Protein AF-A0A6I1W907-F1 (afdb_monomer_lite)

Sequence (77 aa):
SYARVFVIGLLNTLLVSVIGVVLATILGFIVGVARLSPNWMINKLATVYVEVFRNIPPLLQILFWYFAVFLTMPGPR

pLDDT: mean 89.74, std 6.96, range [57.97, 97.69]

Radius of gyration: 17.99 Å; chains: 1; bounding box: 46×23×50 Å

Foldseek 3Di:
DVVVVVVVVVVVVVVCVVVVVVVCVVVVVVLVVQLVDPDPVSVVVSVVVVCCVVVDDVVVVVVCCCVVPVVPDPDDD

Secondary structure (DSSP, 8-state):
-HHHHHHHHHHHHHHHHHHHHHHHHHHHHHHHHHHT-S-HHHHHHHHHHHHHHHHS-HHHHHHHHIIIIITTSPPP-

Structure (mmCIF, N/CA/C/O backbone):
data_AF-A0A6I1W907-F1
#
_entry.id   AF-A0A6I1W907-F1
#
loop_
_atom_site.group_PDB
_atom_site.id
_atom_site.type_symbol
_atom_site.label_atom_id
_atom_site.label_alt_id
_atom_site.label_comp_id
_atom_site.label_asym_id
_atom_site.label_entity_id
_atom_site.label_seq_id
_atom_site.pdbx_PDB_ins_code
_atom_site.Cartn_x
_atom_site.Cartn_y
_atom_site.Cartn_z
_atom_site.occupancy
_atom_site.B_iso_or_equiv
_atom_site.auth_seq_id
_atom_site.auth_comp_id
_atom_site.auth_asym_id
_atom_site.auth_atom_id
_atom_site.pdbx_PDB_model_num
ATOM 1 N N . SER A 1 1 ? 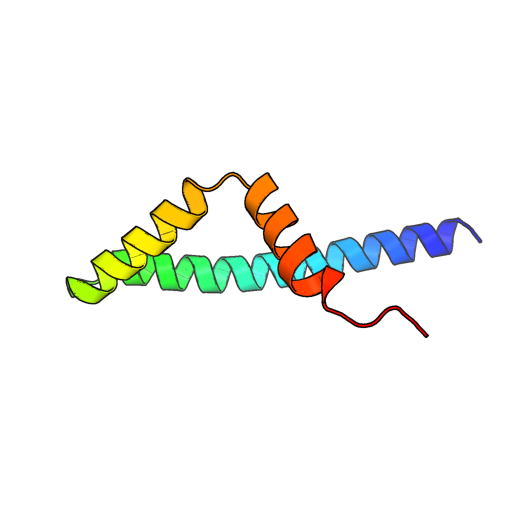17.835 -4.544 -29.200 1.00 74.31 1 SER A N 1
ATOM 2 C CA . SER A 1 1 ? 16.902 -3.522 -29.716 1.00 74.31 1 SER A CA 1
ATOM 3 C C . SER A 1 1 ? 16.277 -2.785 -28.545 1.00 74.31 1 SER A C 1
ATOM 5 O O . SER A 1 1 ? 15.684 -3.435 -27.688 1.00 74.31 1 SER A O 1
ATOM 7 N N . TYR A 1 2 ? 16.436 -1.461 -28.488 1.00 82.94 2 TYR A N 1
ATOM 8 C CA . TYR A 1 2 ? 15.949 -0.604 -27.398 1.00 82.94 2 TYR A CA 1
ATOM 9 C C . TYR A 1 2 ? 14.425 -0.688 -27.197 1.00 82.94 2 TYR A C 1
ATOM 11 O O . TYR A 1 2 ? 13.957 -0.691 -26.062 1.00 82.94 2 TYR A O 1
ATOM 19 N N . ALA A 1 3 ? 13.660 -0.885 -28.278 1.00 87.00 3 ALA A N 1
ATOM 20 C CA . ALA A 1 3 ? 12.206 -1.046 -28.221 1.00 87.00 3 ALA A CA 1
ATOM 21 C C . ALA A 1 3 ? 11.768 -2.250 -27.364 1.00 87.00 3 ALA A C 1
ATOM 23 O O . ALA A 1 3 ? 10.804 -2.162 -26.611 1.00 87.00 3 ALA A O 1
ATOM 24 N N . ARG A 1 4 ? 12.511 -3.366 -27.415 1.00 87.12 4 ARG A N 1
ATOM 25 C CA . ARG A 1 4 ? 12.199 -4.567 -26.624 1.00 87.12 4 ARG A CA 1
ATOM 26 C C . ARG A 1 4 ? 12.369 -4.317 -25.126 1.00 87.12 4 ARG A C 1
ATOM 28 O O . ARG A 1 4 ? 11.542 -4.761 -24.342 1.00 87.12 4 ARG A O 1
ATOM 35 N N . VAL A 1 5 ? 13.421 -3.594 -24.741 1.00 89.94 5 VAL A N 1
ATOM 36 C CA . VAL A 1 5 ? 13.706 -3.268 -23.335 1.00 89.94 5 VAL A CA 1
ATOM 37 C C . VAL A 1 5 ? 12.624 -2.346 -22.769 1.00 89.94 5 VAL A C 1
ATOM 39 O O . VAL A 1 5 ? 12.155 -2.572 -21.658 1.00 89.94 5 VAL A O 1
ATOM 42 N N . PHE A 1 6 ? 12.164 -1.372 -23.559 1.00 92.44 6 PHE A N 1
ATOM 43 C CA . PHE A 1 6 ? 11.079 -0.474 -23.159 1.00 92.44 6 PHE A CA 1
ATOM 44 C C . PHE A 1 6 ? 9.759 -1.223 -22.928 1.00 92.44 6 PHE A C 1
ATOM 46 O O . PHE A 1 6 ? 9.109 -1.036 -21.903 1.00 92.44 6 PHE A O 1
ATOM 53 N N . VAL A 1 7 ? 9.397 -2.130 -23.841 1.00 93.12 7 VAL A N 1
ATOM 54 C CA . VAL A 1 7 ? 8.183 -2.954 -23.717 1.00 93.12 7 VAL A CA 1
ATOM 55 C C . VAL A 1 7 ? 8.252 -3.879 -22.499 1.00 93.12 7 VAL A C 1
ATOM 57 O O . VAL A 1 7 ? 7.268 -4.000 -21.775 1.00 93.12 7 VAL A O 1
ATOM 60 N N . ILE A 1 8 ? 9.411 -4.488 -22.229 1.00 92.69 8 ILE A N 1
ATOM 61 C CA . ILE A 1 8 ? 9.611 -5.330 -21.038 1.00 92.69 8 ILE A CA 1
ATOM 62 C C . ILE A 1 8 ? 9.469 -4.502 -19.752 1.00 92.69 8 ILE A C 1
ATOM 64 O O . ILE A 1 8 ? 8.787 -4.933 -18.824 1.00 92.69 8 ILE A O 1
ATOM 68 N N . GLY A 1 9 ? 10.068 -3.308 -19.697 1.00 92.62 9 GLY A N 1
ATOM 69 C CA . GLY A 1 9 ? 9.926 -2.403 -18.554 1.00 92.62 9 GLY A CA 1
ATOM 70 C C . GLY A 1 9 ? 8.469 -2.006 -18.307 1.00 92.62 9 GLY A C 1
ATOM 71 O O . GLY A 1 9 ? 7.980 -2.135 -17.186 1.00 92.62 9 GLY A O 1
ATOM 72 N N . LEU A 1 10 ? 7.756 -1.616 -19.367 1.00 95.12 10 LEU A N 1
ATOM 73 C CA . LEU A 1 10 ? 6.336 -1.266 -19.308 1.00 95.12 10 LEU A CA 1
ATOM 74 C C . LEU A 1 10 ? 5.476 -2.427 -18.786 1.00 95.12 10 LEU A C 1
ATOM 76 O O . LEU A 1 10 ? 4.643 -2.229 -17.902 1.00 95.12 10 LEU A O 1
ATOM 80 N N . LEU A 1 11 ? 5.694 -3.638 -19.306 1.00 94.81 11 LEU A N 1
ATOM 81 C CA . LEU A 1 11 ? 4.985 -4.845 -18.875 1.00 94.81 11 LEU A CA 1
ATOM 82 C C . LEU A 1 11 ? 5.232 -5.156 -17.397 1.00 94.81 11 LEU A C 1
ATOM 84 O O . LEU A 1 11 ? 4.286 -5.490 -16.690 1.00 94.81 11 LEU A O 1
A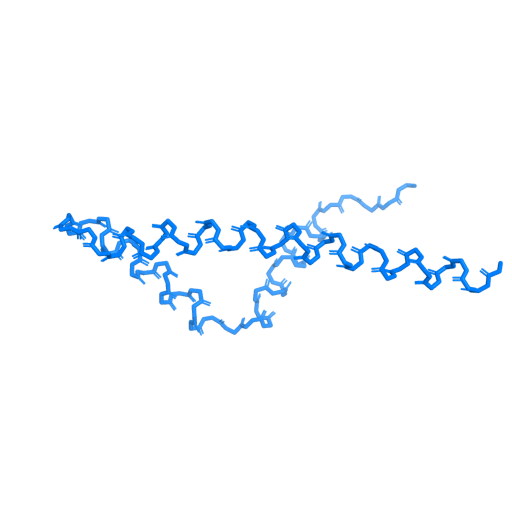TOM 88 N N . ASN A 1 12 ? 6.467 -5.004 -16.914 1.00 95.50 12 ASN A N 1
ATOM 89 C CA . ASN A 1 12 ? 6.789 -5.231 -15.507 1.00 95.50 12 ASN A CA 1
ATOM 90 C C . ASN A 1 12 ? 6.102 -4.212 -14.591 1.00 95.50 12 ASN A C 1
ATOM 92 O O . ASN A 1 12 ? 5.519 -4.608 -13.583 1.00 95.50 12 ASN A O 1
ATOM 96 N N . THR A 1 13 ? 6.114 -2.921 -14.942 1.00 94.88 13 THR A N 1
ATOM 97 C CA . THR A 1 13 ? 5.389 -1.900 -14.170 1.00 94.88 13 THR A CA 1
ATOM 98 C C . THR A 1 13 ? 3.896 -2.202 -14.143 1.00 94.88 13 THR A C 1
ATOM 100 O O . THR A 1 13 ? 3.307 -2.204 -13.068 1.00 94.88 13 THR A O 1
ATOM 103 N N . LEU A 1 14 ? 3.294 -2.532 -15.290 1.00 96.19 14 LEU A N 1
ATOM 104 C CA . LEU A 1 14 ? 1.877 -2.890 -15.365 1.00 96.19 14 LEU A CA 1
ATOM 105 C C . LEU A 1 14 ? 1.547 -4.115 -14.511 1.00 96.19 14 LEU A C 1
ATOM 107 O O . LEU A 1 14 ? 0.597 -4.075 -13.734 1.00 96.19 14 LEU A O 1
ATOM 111 N N . LEU A 1 15 ? 2.338 -5.181 -14.621 1.00 95.56 15 LEU A N 1
ATOM 112 C CA . LEU A 1 15 ? 2.138 -6.407 -13.854 1.00 95.56 15 LEU A CA 1
ATOM 113 C C . LEU A 1 15 ? 2.196 -6.120 -12.350 1.00 95.56 15 LEU A C 1
ATOM 115 O O . LEU A 1 15 ? 1.277 -6.488 -1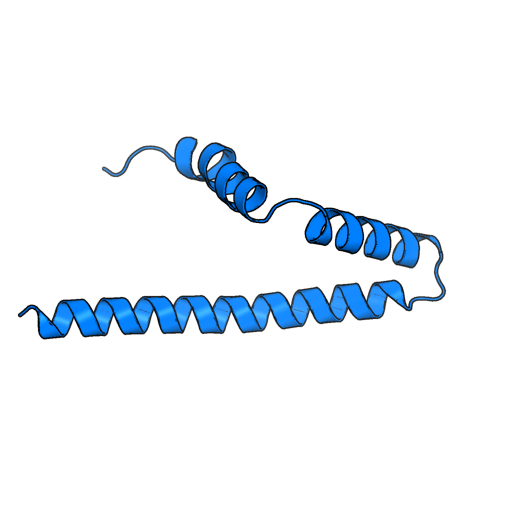1.617 1.00 95.56 15 LEU A O 1
ATOM 119 N N . VAL A 1 16 ? 3.242 -5.426 -11.893 1.00 95.88 16 VAL A N 1
ATOM 120 C CA . VAL A 1 16 ? 3.417 -5.087 -10.474 1.00 95.88 16 VAL A CA 1
ATOM 121 C C . VAL A 1 16 ? 2.304 -4.155 -9.991 1.00 95.88 16 VAL A C 1
ATOM 123 O O . VAL A 1 16 ? 1.761 -4.373 -8.908 1.00 95.88 16 VAL A O 1
ATOM 126 N N . SER A 1 17 ? 1.906 -3.160 -10.789 1.00 96.44 17 SER A N 1
ATOM 127 C CA . SER A 1 17 ? 0.802 -2.257 -10.452 1.00 96.44 17 SER A CA 1
ATOM 128 C C . SER A 1 17 ? -0.529 -2.993 -10.323 1.00 96.44 17 S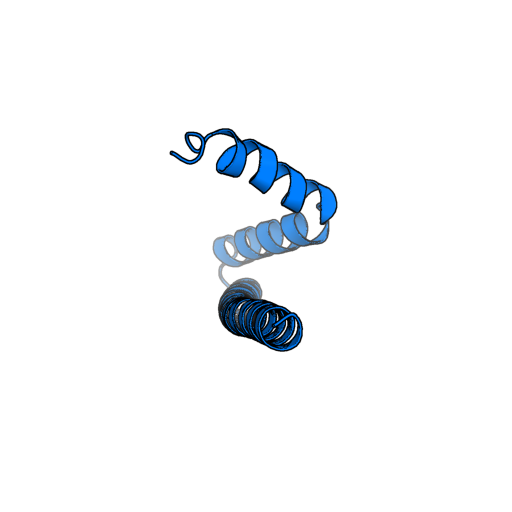ER A C 1
ATOM 130 O O . SER A 1 17 ? -1.242 -2.763 -9.351 1.00 96.44 17 SER A O 1
ATOM 132 N N . VAL A 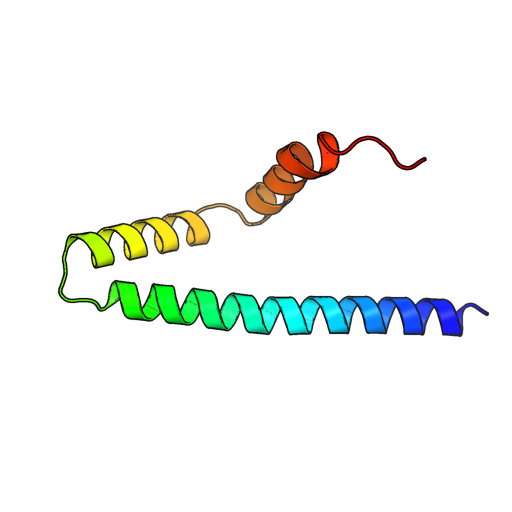1 18 ? -0.865 -3.899 -11.246 1.00 97.38 18 VAL A N 1
ATOM 133 C CA . VAL A 1 18 ? -2.125 -4.661 -11.187 1.00 97.38 18 VAL A CA 1
ATOM 134 C C . VAL A 1 18 ? -2.169 -5.536 -9.937 1.00 97.38 18 VAL A C 1
ATOM 136 O O . VAL A 1 18 ? -3.145 -5.482 -9.189 1.00 97.38 18 VAL A O 1
ATOM 139 N N . ILE A 1 19 ? -1.102 -6.291 -9.665 1.00 97.00 19 ILE A N 1
ATOM 140 C CA . ILE A 1 19 ? -1.022 -7.131 -8.462 1.00 97.00 19 ILE A CA 1
ATOM 141 C C . ILE A 1 19 ? -1.123 -6.264 -7.201 1.00 97.00 19 ILE A C 1
ATOM 143 O O . ILE A 1 19 ? -1.899 -6.576 -6.295 1.00 97.00 19 ILE A O 1
ATOM 147 N N . GLY A 1 20 ? -0.393 -5.147 -7.163 1.00 96.50 20 GLY A N 1
ATOM 148 C CA . GLY A 1 20 ? -0.416 -4.206 -6.048 1.00 96.50 20 GLY A CA 1
ATOM 149 C C . GLY A 1 20 ? -1.808 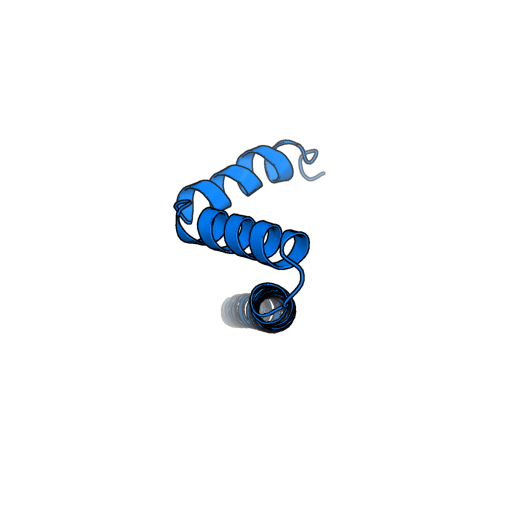-3.632 -5.785 1.00 96.50 20 GLY A C 1
ATOM 150 O O . GLY A 1 20 ? -2.257 -3.633 -4.642 1.00 96.50 20 GLY A O 1
ATOM 151 N N . VAL A 1 21 ? -2.526 -3.203 -6.828 1.00 96.69 21 VAL A N 1
ATOM 152 C CA . VAL A 1 21 ? -3.884 -2.646 -6.710 1.00 96.69 21 VAL A CA 1
ATOM 153 C C . VAL A 1 21 ? -4.873 -3.693 -6.208 1.00 96.69 21 VAL A C 1
ATOM 155 O O . VAL A 1 21 ? -5.667 -3.392 -5.317 1.00 96.69 21 VAL A O 1
ATOM 158 N N . VAL A 1 22 ? -4.823 -4.921 -6.729 1.00 97.69 22 VAL A N 1
ATOM 159 C CA . VAL A 1 22 ? -5.725 -5.998 -6.292 1.00 97.69 22 VAL A CA 1
ATOM 160 C C . VAL A 1 22 ? -5.503 -6.313 -4.812 1.00 97.69 22 VAL A C 1
ATOM 162 O O . VAL A 1 22 ? -6.458 -6.317 -4.034 1.00 97.69 22 VAL A O 1
ATOM 165 N N . LEU A 1 23 ? -4.247 -6.500 -4.395 1.00 96.44 23 LEU A N 1
ATOM 166 C CA . LEU A 1 23 ? -3.911 -6.784 -2.998 1.00 96.44 23 LEU A CA 1
ATOM 167 C C . LEU A 1 23 ? -4.263 -5.616 -2.068 1.00 96.44 23 LEU A C 1
ATOM 169 O O . LEU A 1 23 ? -4.877 -5.831 -1.022 1.00 96.44 23 LEU A O 1
ATOM 173 N N . ALA A 1 24 ? -3.933 -4.381 -2.457 1.00 94.94 24 ALA A N 1
ATOM 174 C CA . ALA A 1 24 ? -4.263 -3.184 -1.686 1.00 94.94 24 ALA A CA 1
ATOM 175 C C . ALA A 1 24 ? -5.779 -3.009 -1.526 1.00 94.94 24 ALA A C 1
ATOM 177 O O . ALA A 1 24 ? -6.242 -2.621 -0.455 1.00 94.94 24 ALA A O 1
ATOM 178 N N . THR A 1 25 ? -6.556 -3.338 -2.560 1.00 96.19 25 THR A N 1
ATOM 179 C CA . THR A 1 25 ? -8.021 -3.259 -2.525 1.00 96.19 25 THR A CA 1
ATOM 180 C C . THR A 1 25 ? -8.606 -4.285 -1.565 1.00 96.19 25 THR A C 1
ATOM 182 O O . THR A 1 25 ? -9.434 -3.928 -0.731 1.00 96.19 25 THR A O 1
ATOM 185 N N . ILE A 1 26 ? -8.155 -5.541 -1.628 1.00 96.81 26 ILE A N 1
ATOM 186 C CA . ILE A 1 26 ? -8.627 -6.603 -0.727 1.00 96.81 26 ILE A CA 1
ATOM 187 C C . ILE A 1 26 ? -8.302 -6.246 0.728 1.00 96.81 26 ILE A C 1
ATOM 189 O O . ILE A 1 26 ? -9.187 -6.276 1.584 1.00 96.81 26 ILE A O 1
ATOM 193 N N . LEU A 1 27 ? -7.057 -5.852 1.009 1.00 93.94 27 LEU A N 1
ATOM 194 C CA . LEU A 1 27 ? -6.634 -5.471 2.358 1.00 93.94 27 LEU A CA 1
ATOM 195 C C . LEU A 1 27 ? -7.376 -4.228 2.858 1.00 93.94 27 LEU A C 1
ATOM 197 O O . LEU A 1 27 ? -7.913 -4.237 3.966 1.00 93.94 27 LEU A O 1
ATOM 201 N N . GLY A 1 28 ? -7.458 -3.180 2.037 1.00 92.94 28 GLY A N 1
ATOM 202 C CA . GLY A 1 28 ? -8.173 -1.950 2.368 1.00 92.94 28 GLY A CA 1
ATOM 203 C C . GLY A 1 28 ? -9.660 -2.191 2.622 1.00 92.94 28 GLY A C 1
ATOM 204 O O . GLY A 1 28 ? -10.222 -1.615 3.553 1.00 92.94 28 GLY A O 1
ATOM 205 N N . PHE A 1 29 ? -10.285 -3.090 1.859 1.00 94.62 29 PHE A N 1
ATOM 206 C CA . PHE A 1 29 ? -11.675 -3.483 2.058 1.00 94.62 29 PHE A CA 1
ATOM 207 C C . PHE A 1 29 ? -11.873 -4.232 3.380 1.00 94.62 29 PHE A C 1
ATOM 209 O O . PHE A 1 29 ? -12.739 -3.849 4.164 1.00 94.62 29 PHE A O 1
ATOM 216 N N . ILE A 1 30 ? -11.043 -5.239 3.679 1.00 93.94 30 ILE A N 1
ATOM 217 C CA . ILE A 1 30 ? -11.123 -6.000 4.938 1.00 93.94 30 ILE A CA 1
ATOM 218 C C . ILE A 1 30 ? -10.952 -5.073 6.143 1.00 93.94 30 ILE A C 1
ATOM 220 O O . ILE A 1 30 ? -11.758 -5.109 7.072 1.00 93.94 30 ILE A O 1
ATOM 224 N N . VAL A 1 31 ? -9.931 -4.215 6.122 1.00 92.56 31 VAL A N 1
ATOM 225 C CA . VAL A 1 31 ? -9.667 -3.255 7.203 1.00 92.56 31 VAL A CA 1
ATOM 226 C C . VAL A 1 31 ? -10.796 -2.224 7.313 1.00 92.56 31 VAL A C 1
ATOM 228 O O . VAL A 1 31 ? -11.219 -1.883 8.419 1.00 92.56 31 VAL A O 1
ATOM 231 N N . GLY A 1 32 ? -11.326 -1.756 6.180 1.00 91.25 32 GLY A N 1
ATOM 232 C CA . GLY A 1 32 ? -12.465 -0.842 6.133 1.00 91.25 32 GLY A CA 1
ATOM 233 C C . GLY A 1 32 ? -13.722 -1.439 6.766 1.00 91.25 32 GLY A C 1
ATOM 234 O O . GLY A 1 32 ? -14.359 -0.788 7.593 1.00 91.25 32 GLY A O 1
ATOM 235 N N . VAL A 1 33 ? -14.037 -2.698 6.451 1.00 92.00 33 VAL A N 1
ATOM 236 C CA . VAL A 1 33 ? -15.156 -3.435 7.059 1.00 92.00 33 VAL A CA 1
ATOM 237 C C . VAL A 1 33 ? -14.895 -3.704 8.543 1.00 92.00 33 VAL A C 1
ATOM 239 O O . VAL A 1 33 ? -15.786 -3.497 9.366 1.00 92.00 33 VAL A O 1
ATOM 242 N N . ALA A 1 34 ? -13.673 -4.093 8.918 1.00 89.94 34 ALA A N 1
ATOM 243 C CA . ALA A 1 34 ? -13.289 -4.324 10.312 1.00 89.94 34 ALA A CA 1
ATOM 244 C C . ALA A 1 34 ? -13.482 -3.072 11.183 1.00 89.94 34 ALA A C 1
ATOM 246 O O . ALA A 1 34 ? -13.897 -3.177 12.339 1.00 89.94 34 ALA A O 1
ATOM 247 N N . ARG A 1 35 ? -13.268 -1.878 10.620 1.00 86.62 35 ARG A N 1
ATOM 248 C CA . ARG A 1 35 ? -13.520 -0.603 11.303 1.00 86.62 35 ARG A CA 1
ATOM 249 C C . ARG A 1 35 ? -15.006 -0.344 11.582 1.00 86.62 35 ARG A C 1
ATOM 251 O O . ARG A 1 35 ? -15.314 0.345 12.545 1.00 86.62 35 ARG A O 1
ATOM 258 N N . LEU A 1 36 ? -15.925 -0.890 10.785 1.00 87.75 36 LEU A N 1
ATOM 259 C CA . LEU A 1 36 ? -17.372 -0.787 11.031 1.00 87.75 36 LEU A CA 1
ATOM 260 C C . LEU A 1 36 ? -17.896 -1.855 12.005 1.00 87.75 36 LEU A C 1
ATOM 262 O O . LEU A 1 36 ? -19.077 -1.839 12.348 1.00 87.75 36 LEU A O 1
ATOM 266 N N . SER A 1 37 ? -17.046 -2.781 12.458 1.00 85.44 37 SER A N 1
ATOM 267 C CA . SER A 1 37 ? -17.460 -3.839 13.376 1.00 85.44 37 SER A CA 1
ATOM 268 C C . SER A 1 37 ? -17.970 -3.259 14.707 1.00 85.44 37 SER A C 1
ATOM 270 O O . SER A 1 37 ? -17.327 -2.365 15.269 1.00 85.44 37 SER A O 1
ATOM 272 N N . PRO A 1 38 ? -19.077 -3.792 15.263 1.00 80.88 38 PRO A N 1
ATOM 273 C CA . PRO A 1 38 ? -19.568 -3.413 16.589 1.00 80.88 38 PRO A CA 1
ATOM 274 C C . PRO A 1 38 ? -18.632 -3.877 17.718 1.00 80.88 38 PRO A C 1
ATOM 276 O O . PRO A 1 38 ? -18.764 -3.425 18.854 1.00 80.88 38 PRO A O 1
ATOM 279 N N . ASN A 1 39 ? -17.675 -4.769 17.430 1.00 88.19 39 ASN A N 1
ATOM 280 C CA . ASN A 1 39 ? -16.714 -5.230 18.420 1.00 88.19 39 ASN A CA 1
ATOM 281 C C . ASN A 1 39 ? -15.630 -4.166 18.661 1.00 88.19 39 ASN A C 1
ATOM 283 O O . ASN A 1 39 ? -14.795 -3.906 17.790 1.00 88.19 39 ASN A O 1
ATOM 287 N N . TRP A 1 40 ? -15.612 -3.591 19.868 1.00 87.56 40 TRP A N 1
ATOM 288 C CA . TRP A 1 40 ? -14.727 -2.480 20.243 1.00 87.56 40 TRP A CA 1
ATOM 289 C C . TRP A 1 40 ? -13.244 -2.760 19.961 1.00 87.56 40 TRP A C 1
ATOM 291 O O . TRP A 1 40 ? -12.541 -1.894 19.444 1.00 87.56 40 TRP A O 1
ATOM 301 N N . MET A 1 41 ? -12.778 -3.985 20.227 1.00 88.38 41 MET A N 1
ATOM 302 C CA . MET A 1 41 ? -11.376 -4.372 20.030 1.00 88.38 41 MET A CA 1
ATOM 303 C C . MET A 1 41 ? -10.968 -4.347 18.549 1.00 88.38 41 MET A C 1
ATOM 305 O O . MET A 1 41 ? -9.934 -3.788 18.194 1.00 88.38 41 MET A O 1
ATOM 309 N N . ILE A 1 42 ? -11.802 -4.912 17.670 1.00 88.75 42 ILE A N 1
ATOM 310 C CA . ILE A 1 42 ? -11.525 -4.992 16.226 1.00 88.75 42 ILE A CA 1
ATOM 311 C C . ILE A 1 42 ? -11.582 -3.596 15.602 1.00 88.75 42 ILE A C 1
ATOM 313 O O . ILE A 1 42 ? -10.693 -3.228 14.837 1.00 88.75 42 ILE A O 1
ATOM 317 N N . ASN A 1 43 ? -12.581 -2.798 15.981 1.00 89.94 43 ASN A N 1
ATOM 318 C CA . ASN A 1 43 ? -12.722 -1.423 15.517 1.00 89.94 43 ASN A CA 1
ATOM 319 C C . ASN A 1 43 ? -11.509 -0.568 15.920 1.00 89.94 43 ASN A C 1
ATOM 321 O O . ASN A 1 43 ? -10.936 0.134 15.083 1.00 89.94 43 ASN A O 1
ATOM 325 N N . LYS A 1 44 ? -11.066 -0.673 17.180 1.00 91.06 44 LYS A N 1
ATOM 326 C CA . LYS A 1 44 ? -9.904 0.069 17.681 1.00 91.06 44 LYS A CA 1
ATOM 327 C C . LYS A 1 44 ? -8.623 -0.335 16.949 1.00 91.06 44 LYS A C 1
ATOM 329 O O . LYS A 1 44 ? -7.891 0.544 16.506 1.00 91.06 44 LYS A O 1
ATOM 334 N N . LEU A 1 45 ? -8.379 -1.635 16.768 1.00 92.12 45 LEU A N 1
ATOM 335 C CA . LEU A 1 45 ? -7.210 -2.135 16.033 1.00 92.12 45 LEU A CA 1
ATOM 336 C C . LEU A 1 45 ? -7.214 -1.684 14.566 1.00 92.12 45 LEU A C 1
ATOM 338 O O . LEU A 1 45 ? -6.198 -1.192 14.077 1.00 92.12 45 LEU A O 1
ATOM 342 N N . ALA A 1 46 ? -8.355 -1.793 13.879 1.00 91.00 46 ALA A N 1
ATOM 343 C CA . ALA A 1 46 ? -8.497 -1.327 12.501 1.00 91.00 46 ALA A CA 1
ATOM 344 C C . ALA A 1 46 ? -8.302 0.193 12.394 1.00 91.00 46 ALA A C 1
ATOM 346 O O . ALA A 1 46 ? -7.643 0.669 11.472 1.00 91.00 46 ALA A O 1
ATOM 347 N N . THR A 1 47 ? -8.822 0.959 13.355 1.00 90.06 47 THR A N 1
ATOM 348 C CA . THR A 1 47 ? -8.646 2.415 13.412 1.00 90.06 47 THR A CA 1
ATOM 349 C C . THR A 1 47 ? -7.180 2.788 13.617 1.00 90.06 47 THR A C 1
ATOM 351 O O . THR A 1 47 ? -6.666 3.586 12.841 1.00 90.06 47 THR A O 1
ATOM 354 N N . VAL A 1 48 ? -6.483 2.158 14.570 1.00 92.50 48 VAL A N 1
ATOM 355 C CA . VAL A 1 48 ? -5.045 2.386 14.801 1.00 92.50 48 VAL A CA 1
ATOM 356 C C . VAL A 1 48 ? -4.235 2.048 13.552 1.00 92.50 48 VAL A C 1
ATOM 358 O O . VAL A 1 48 ? -3.402 2.848 13.138 1.00 92.50 48 VAL A O 1
ATOM 361 N N . TYR A 1 49 ? -4.501 0.908 12.908 1.00 90.56 49 TYR A N 1
ATOM 362 C CA . TYR A 1 49 ? -3.846 0.555 11.648 1.00 90.56 49 TYR A CA 1
ATOM 363 C C . TYR A 1 49 ? -4.065 1.649 10.589 1.00 90.56 49 TYR A C 1
ATOM 365 O O . TYR A 1 49 ? -3.105 2.196 10.052 1.00 90.56 49 TYR A O 1
ATOM 373 N N . VAL A 1 50 ? -5.313 2.040 10.322 1.00 91.69 50 VAL A N 1
ATOM 374 C CA . VAL A 1 50 ? -5.615 3.049 9.294 1.00 91.69 50 VAL A CA 1
ATOM 375 C C . VAL A 1 50 ? -4.977 4.399 9.622 1.00 91.69 50 VAL A C 1
ATOM 377 O O . VAL A 1 50 ? -4.413 5.037 8.736 1.00 91.69 50 VAL A O 1
ATOM 380 N N . GLU A 1 51 ? -5.047 4.844 10.873 1.00 93.00 51 GLU A N 1
ATOM 381 C CA . GLU A 1 51 ? -4.452 6.108 11.301 1.00 93.00 51 GLU A CA 1
ATOM 382 C C . GLU A 1 51 ? -2.933 6.085 11.154 1.00 93.00 51 GLU A C 1
ATOM 384 O O . GLU A 1 51 ? -2.370 7.019 10.589 1.00 93.00 51 GLU A O 1
ATOM 389 N N . VAL A 1 52 ? -2.258 5.020 11.579 1.00 92.12 52 VAL A N 1
ATOM 390 C CA . VAL A 1 52 ? -0.800 4.901 11.447 1.00 92.12 52 VAL A CA 1
ATOM 391 C C . VAL A 1 52 ? -0.384 4.956 9.976 1.00 92.12 52 VAL A C 1
ATOM 393 O O . VAL A 1 52 ? 0.437 5.790 9.600 1.00 92.12 52 VAL A O 1
ATOM 396 N N . PHE A 1 53 ? -0.994 4.142 9.112 1.00 88.00 53 PHE A N 1
ATOM 397 C CA . PHE A 1 53 ? -0.620 4.087 7.694 1.00 88.00 53 PHE A CA 1
ATOM 398 C C . PHE A 1 53 ? -0.967 5.367 6.916 1.00 88.00 53 PHE A C 1
ATOM 400 O O . PHE A 1 53 ? -0.298 5.668 5.928 1.00 88.00 53 PHE A O 1
ATOM 407 N N . ARG A 1 54 ? -1.977 6.134 7.353 1.00 90.50 54 ARG A N 1
ATOM 408 C CA . ARG A 1 54 ? -2.350 7.420 6.734 1.00 90.50 54 ARG A CA 1
ATOM 409 C C . ARG A 1 54 ? -1.546 8.612 7.249 1.00 90.50 54 ARG A C 1
ATOM 411 O O . ARG A 1 54 ? -1.395 9.576 6.506 1.00 90.50 54 ARG A O 1
ATOM 418 N N . ASN A 1 55 ? -1.073 8.570 8.495 1.00 93.25 55 ASN A N 1
ATOM 419 C CA . ASN A 1 55 ? -0.295 9.656 9.097 1.00 93.25 55 ASN A CA 1
ATOM 420 C C . ASN A 1 55 ? 1.220 9.494 8.884 1.00 93.25 55 ASN A C 1
ATOM 422 O O . ASN A 1 55 ? 1.949 10.484 8.929 1.00 93.25 55 ASN A O 1
ATOM 426 N N . ILE A 1 56 ? 1.713 8.274 8.641 1.00 93.62 56 ILE A N 1
ATOM 427 C CA . ILE A 1 56 ? 3.126 8.048 8.318 1.00 93.62 56 ILE A CA 1
ATOM 428 C C . ILE A 1 56 ? 3.436 8.569 6.903 1.00 93.62 56 ILE A C 1
ATOM 430 O O . ILE A 1 56 ? 2.773 8.152 5.949 1.00 93.62 56 ILE A O 1
ATOM 434 N N . PRO A 1 57 ? 4.489 9.395 6.722 1.00 93.56 57 PRO A N 1
ATOM 435 C CA . PRO A 1 57 ? 4.911 9.846 5.402 1.00 93.56 57 PRO A CA 1
ATOM 436 C C . PRO A 1 57 ? 5.222 8.661 4.472 1.00 93.56 57 PRO A C 1
ATOM 438 O O . PRO A 1 57 ? 5.970 7.764 4.870 1.00 93.56 57 PRO A O 1
ATOM 441 N N . PRO A 1 58 ? 4.751 8.661 3.211 1.00 91.25 58 PRO A N 1
ATOM 442 C CA . PRO A 1 58 ? 5.014 7.564 2.275 1.00 91.25 58 PRO A CA 1
ATOM 443 C C . PRO A 1 58 ? 6.514 7.374 2.016 1.00 91.25 58 PRO A C 1
ATOM 445 O O . PRO A 1 58 ? 6.978 6.251 1.840 1.00 91.25 58 PRO A O 1
ATOM 448 N N . LEU A 1 59 ? 7.295 8.459 2.081 1.00 92.38 59 LEU A N 1
ATOM 449 C CA . LEU A 1 59 ? 8.752 8.399 2.007 1.00 92.38 59 LEU A CA 1
ATOM 450 C C . LEU A 1 59 ? 9.347 7.525 3.121 1.00 92.38 59 LEU A C 1
ATOM 452 O O . LEU A 1 59 ? 10.216 6.705 2.845 1.00 92.38 59 LEU A O 1
ATOM 456 N N . LEU A 1 60 ? 8.856 7.659 4.359 1.00 93.25 60 LEU A N 1
ATOM 457 C CA . LEU A 1 60 ? 9.313 6.837 5.482 1.00 93.25 60 LEU A CA 1
ATOM 458 C C . LEU A 1 60 ? 9.017 5.357 5.224 1.00 93.25 60 LEU A C 1
ATOM 460 O O . LEU A 1 60 ? 9.857 4.513 5.512 1.00 93.25 60 LEU A O 1
ATOM 464 N N . GLN A 1 61 ? 7.853 5.042 4.647 1.00 90.56 61 GLN A N 1
ATOM 465 C CA . GLN A 1 61 ? 7.494 3.662 4.312 1.00 90.56 61 GLN A CA 1
ATOM 466 C C . GLN A 1 61 ? 8.477 3.075 3.293 1.00 90.56 61 GLN A C 1
ATOM 468 O O . GLN A 1 61 ? 9.001 1.984 3.506 1.00 90.56 61 GLN A O 1
ATOM 473 N N . ILE A 1 62 ? 8.783 3.814 2.222 1.00 91.25 62 ILE A N 1
ATOM 474 C CA . ILE A 1 62 ? 9.748 3.379 1.201 1.00 91.25 62 ILE A CA 1
ATOM 475 C C . ILE A 1 62 ? 11.142 3.188 1.818 1.00 91.25 62 ILE A C 1
ATOM 477 O O . ILE A 1 62 ? 11.778 2.159 1.587 1.00 91.25 62 ILE A O 1
ATOM 481 N N . LEU A 1 63 ? 11.601 4.138 2.641 1.00 92.12 63 LEU A N 1
ATOM 482 C CA . LEU A 1 63 ? 12.897 4.050 3.322 1.00 92.12 63 LEU A CA 1
ATOM 483 C C . LEU A 1 63 ? 12.957 2.873 4.302 1.00 92.12 63 LEU A C 1
ATOM 485 O O . LEU A 1 63 ? 13.970 2.182 4.354 1.00 92.12 63 LEU A O 1
ATOM 489 N N . PHE A 1 64 ? 11.882 2.606 5.044 1.00 90.75 64 PHE A N 1
ATOM 490 C CA . PHE A 1 64 ? 11.802 1.465 5.953 1.00 90.75 64 PHE A CA 1
ATOM 491 C C . PHE A 1 64 ? 12.022 0.148 5.207 1.00 90.75 64 PHE A C 1
ATOM 493 O O . PHE A 1 64 ? 12.888 -0.631 5.597 1.00 90.75 64 PHE A O 1
ATOM 500 N N . TRP A 1 65 ? 11.302 -0.084 4.105 1.00 88.19 65 TRP A N 1
ATOM 501 C CA . TRP A 1 65 ? 11.477 -1.301 3.308 1.00 88.19 65 TRP A CA 1
ATOM 502 C C . TRP A 1 65 ? 12.876 -1.386 2.692 1.00 88.19 65 TRP A C 1
ATOM 504 O O . TRP A 1 65 ? 13.479 -2.460 2.695 1.00 88.19 65 TRP A O 1
ATOM 514 N N . TYR A 1 66 ? 13.426 -0.260 2.230 1.00 88.06 66 TYR A N 1
ATOM 515 C CA . TYR A 1 66 ? 14.801 -0.181 1.736 1.00 88.06 66 TYR A CA 1
ATOM 516 C C . TYR A 1 66 ? 15.830 -0.623 2.786 1.00 88.06 66 TYR A C 1
ATOM 518 O O . TYR A 1 66 ? 16.594 -1.558 2.547 1.00 88.06 66 TYR A O 1
ATOM 526 N N . PHE A 1 67 ? 15.826 -0.006 3.968 1.00 88.62 67 PHE A N 1
ATOM 527 C CA . PHE A 1 67 ? 16.821 -0.296 5.002 1.00 88.62 67 PHE A CA 1
ATOM 528 C C . PHE A 1 67 ? 16.596 -1.637 5.707 1.00 88.62 67 PHE A C 1
ATOM 530 O O . PHE A 1 67 ? 17.562 -2.338 5.993 1.00 88.62 67 PHE A O 1
ATOM 537 N N . ALA A 1 68 ? 15.347 -2.009 5.993 1.00 87.62 68 ALA A N 1
ATOM 538 C CA . ALA A 1 68 ? 15.046 -3.211 6.767 1.00 87.62 68 ALA A CA 1
ATOM 539 C C . ALA A 1 68 ? 15.132 -4.495 5.932 1.00 87.62 68 ALA A C 1
ATOM 541 O O . ALA A 1 68 ? 15.569 -5.529 6.438 1.00 87.62 68 ALA A O 1
ATOM 542 N N . VAL A 1 69 ? 14.709 -4.443 4.664 1.00 86.19 69 VAL A N 1
ATOM 543 C CA . VAL A 1 69 ? 14.568 -5.638 3.819 1.00 86.19 69 VAL A CA 1
ATOM 544 C C . VAL A 1 69 ? 15.626 -5.673 2.729 1.00 86.19 69 VAL A C 1
ATOM 546 O O . VAL A 1 69 ? 16.369 -6.643 2.636 1.00 86.19 69 VAL A O 1
ATOM 549 N N . PHE A 1 70 ? 15.744 -4.621 1.919 1.00 81.81 70 PHE A N 1
ATOM 550 C CA . PHE A 1 70 ? 16.670 -4.660 0.784 1.00 81.81 70 PHE A CA 1
ATOM 551 C C . PHE A 1 70 ? 18.143 -4.620 1.210 1.00 81.81 70 PHE A C 1
ATOM 553 O O . PHE A 1 70 ? 18.973 -5.246 0.560 1.00 81.81 70 PHE A O 1
ATOM 560 N N . LEU A 1 71 ? 18.470 -3.946 2.317 1.00 81.31 71 LEU A N 1
ATOM 561 C CA . LEU A 1 71 ? 19.844 -3.880 2.830 1.00 81.31 71 LEU A CA 1
ATOM 562 C C . LEU A 1 71 ? 20.300 -5.168 3.539 1.00 81.31 71 LEU A C 1
ATOM 564 O O . LEU A 1 71 ? 21.497 -5.425 3.636 1.00 81.31 71 LEU A O 1
ATOM 568 N N . THR A 1 72 ? 19.357 -5.951 4.071 1.00 80.69 72 THR A N 1
ATOM 569 C CA . THR A 1 72 ? 19.641 -7.198 4.802 1.00 80.69 72 THR A CA 1
ATOM 570 C C . THR A 1 72 ? 19.702 -8.413 3.879 1.00 80.69 72 THR A C 1
ATOM 572 O O . THR A 1 72 ? 20.210 -9.464 4.275 1.00 80.69 72 THR A O 1
ATOM 575 N N . MET A 1 73 ? 19.234 -8.278 2.634 1.00 78.69 73 MET A N 1
ATOM 576 C CA . MET A 1 73 ? 19.398 -9.303 1.611 1.00 78.69 73 MET A CA 1
ATOM 577 C C . MET A 1 73 ? 20.869 -9.385 1.167 1.00 78.69 73 MET A C 1
ATOM 579 O O . MET A 1 73 ? 21.473 -8.358 0.851 1.00 78.69 73 MET A O 1
ATOM 583 N N . PRO A 1 74 ? 21.470 -10.591 1.123 1.00 74.31 74 PRO A N 1
ATOM 584 C CA . PRO A 1 74 ? 22.833 -10.761 0.634 1.00 74.31 74 PRO A CA 1
ATOM 585 C C . PRO A 1 74 ? 22.936 -10.298 -0.824 1.00 74.31 74 PRO A C 1
ATOM 587 O O . PRO A 1 74 ? 22.045 -10.562 -1.632 1.00 74.31 74 PRO A O 1
ATOM 590 N N . GLY A 1 75 ? 24.026 -9.592 -1.140 1.00 73.06 75 GLY A N 1
ATOM 591 C CA . GLY A 1 75 ? 24.243 -8.991 -2.455 1.00 73.06 75 GLY A CA 1
ATOM 592 C C . GLY A 1 75 ? 24.148 -10.010 -3.603 1.00 73.06 75 GLY A C 1
ATOM 593 O O . GLY A 1 75 ? 24.469 -11.186 -3.396 1.00 73.06 75 GLY A O 1
ATOM 594 N N . PRO A 1 76 ? 23.712 -9.583 -4.805 1.00 67.62 76 PRO A N 1
ATOM 595 C CA . PRO A 1 76 ? 23.570 -10.472 -5.954 1.00 67.62 76 PRO A CA 1
ATOM 596 C C . PRO A 1 76 ? 24.905 -11.158 -6.271 1.00 67.62 76 PRO A C 1
ATOM 598 O O . PRO A 1 76 ? 25.939 -10.492 -6.323 1.00 67.62 76 PRO A O 1
ATOM 601 N N . ARG A 1 77 ? 24.870 -12.480 -6.457 1.00 57.97 77 ARG A N 1
ATOM 602 C CA . ARG A 1 77 ? 25.984 -13.271 -6.999 1.00 57.97 77 ARG A CA 1
ATOM 603 C C . ARG A 1 77 ? 25.874 -13.299 -8.514 1.00 57.97 77 ARG A C 1
ATOM 605 O O . ARG A 1 77 ? 24.720 -13.432 -8.985 1.00 57.97 77 ARG A O 1
#